Protein AF-A0A957UAM9-F1 (afdb_monomer_lite)

Radius of gyration: 22.28 Å; chains: 1; bounding box: 65×46×59 Å

Secondary structure (DSSP, 8-state):
----------S------------PPPPHHHHHHHHHHHHHHHHHHH--TTTS---HHHHHHHHHHHHHHHHHHHHHT--HHHHHHHHHHHHHHHHHHHHHH-PPBTTB--------

Sequence (116 aa):
ARQESLAAGNPHGAVAGGCLLMTAKATLVEALDAILEERLYQNGKYGSPDERCLSIGDYLVILRGELEEAEQAFRKGVGPGECLFEVLQVGAVAAACLQQHGVVQRYVREVRHGCD

Structure (mmCIF, N/CA/C/O backbone):
data_AF-A0A957UAM9-F1
#
_entry.id   AF-A0A957UAM9-F1
#
loop_
_atom_site.group_PDB
_atom_site.id
_atom_site.type_symbol
_atom_site.label_atom_id
_atom_site.label_alt_id
_atom_site.label_comp_id
_atom_site.label_asym_id
_atom_site.label_entity_id
_atom_site.label_seq_id
_atom_site.pdbx_PDB_in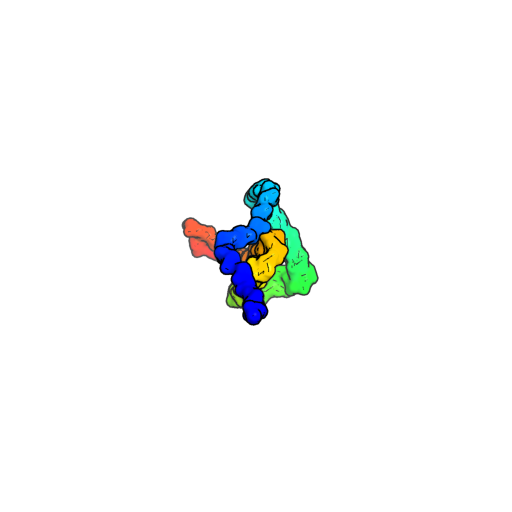s_code
_atom_site.Cartn_x
_atom_site.Cartn_y
_atom_site.Cartn_z
_atom_site.occupancy
_atom_site.B_iso_or_equiv
_atom_site.auth_seq_id
_atom_site.auth_comp_id
_atom_site.auth_asym_id
_atom_site.auth_atom_id
_atom_site.pdbx_PDB_model_num
ATOM 1 N N . ALA A 1 1 ? -49.260 -30.721 39.402 1.00 39.53 1 ALA A N 1
ATOM 2 C CA . ALA A 1 1 ? -48.169 -30.780 38.405 1.00 39.53 1 ALA A CA 1
ATOM 3 C C . ALA A 1 1 ? -47.802 -29.330 38.079 1.00 39.53 1 ALA A C 1
ATOM 5 O O . ALA A 1 1 ? -48.719 -28.594 37.755 1.00 39.53 1 ALA A O 1
ATOM 6 N N . ARG A 1 2 ? -46.630 -28.782 38.463 1.00 31.02 2 ARG A N 1
ATOM 7 C CA . ARG A 1 2 ? -45.296 -28.913 37.806 1.00 31.02 2 ARG A CA 1
ATOM 8 C C . ARG A 1 2 ? -45.415 -28.787 36.276 1.00 31.02 2 ARG A C 1
ATOM 10 O O . ARG A 1 2 ? -46.216 -29.523 35.722 1.00 31.02 2 ARG A O 1
ATOM 17 N N . GLN A 1 3 ? -44.674 -27.966 35.535 1.00 35.53 3 GLN A N 1
ATOM 18 C CA . GLN A 1 3 ? -43.519 -27.093 35.786 1.00 35.53 3 GLN A CA 1
ATOM 19 C C . GLN A 1 3 ? -43.365 -26.157 34.559 1.00 35.53 3 GLN A C 1
ATOM 21 O O . GLN A 1 3 ? -43.732 -26.557 33.462 1.00 35.53 3 GLN A O 1
ATOM 26 N N . GLU A 1 4 ? -42.861 -24.940 34.797 1.00 39.22 4 GLU A N 1
ATOM 27 C CA . GLU A 1 4 ? -41.852 -24.159 34.040 1.00 39.22 4 GLU A CA 1
ATOM 28 C C . GLU A 1 4 ? -41.774 -24.266 32.495 1.00 39.22 4 GLU A C 1
ATOM 30 O O . GLU A 1 4 ? -41.565 -25.343 31.951 1.00 39.22 4 GLU A O 1
ATOM 35 N N . SER A 1 5 ? -41.709 -23.125 31.783 1.00 39.97 5 SER A N 1
ATOM 36 C CA . SER A 1 5 ? -40.414 -22.521 31.388 1.00 39.97 5 SER A CA 1
ATOM 37 C C . SER A 1 5 ? -40.462 -21.590 30.150 1.00 39.97 5 SER A C 1
ATOM 39 O O . SER A 1 5 ? -41.095 -21.893 29.146 1.00 39.97 5 SER A O 1
ATOM 41 N N . LEU A 1 6 ? -39.653 -20.524 30.250 1.00 42.16 6 LEU A N 1
ATOM 42 C CA . LEU A 1 6 ? -38.900 -19.787 29.216 1.00 42.16 6 LEU A CA 1
ATOM 43 C C . LEU A 1 6 ? -39.555 -18.691 28.355 1.00 42.16 6 LEU A C 1
ATOM 45 O O . LEU A 1 6 ? -40.200 -18.902 27.333 1.00 42.16 6 LEU A O 1
ATOM 49 N N . ALA A 1 7 ? -39.182 -17.474 28.753 1.00 41.03 7 ALA A N 1
ATOM 50 C CA . ALA A 1 7 ? -38.973 -16.298 27.929 1.00 41.03 7 ALA A CA 1
ATOM 51 C C . ALA A 1 7 ? -38.004 -16.525 26.749 1.00 41.03 7 ALA A C 1
ATOM 53 O O . ALA A 1 7 ? -36.988 -17.194 26.906 1.00 41.03 7 ALA A O 1
ATOM 54 N N . ALA A 1 8 ? -38.283 -15.859 25.625 1.00 42.00 8 ALA A N 1
ATOM 55 C CA . ALA A 1 8 ? -37.333 -15.193 24.719 1.00 42.00 8 ALA A CA 1
ATOM 56 C C . ALA A 1 8 ? -38.195 -14.510 23.635 1.00 42.00 8 ALA A C 1
ATOM 58 O O . ALA A 1 8 ? -38.961 -15.165 22.944 1.00 42.00 8 ALA A O 1
ATOM 59 N N . GLY A 1 9 ? -38.261 -13.186 23.527 1.00 35.56 9 GLY A N 1
ATOM 60 C CA . GLY A 1 9 ? -37.102 -12.327 23.330 1.00 35.56 9 GLY A CA 1
ATOM 61 C C . GLY A 1 9 ? -36.908 -12.156 21.825 1.00 35.56 9 GLY A C 1
ATOM 62 O O . GLY A 1 9 ? -36.237 -12.956 21.189 1.00 35.56 9 GLY A O 1
ATOM 63 N N . ASN A 1 10 ? -37.557 -11.138 21.262 1.00 43.97 10 ASN A N 1
ATOM 64 C CA . ASN A 1 10 ? -37.353 -10.644 19.902 1.00 43.97 10 ASN A CA 1
ATOM 65 C C . ASN A 1 10 ? -35.837 -10.472 19.621 1.00 43.97 10 ASN A C 1
ATOM 67 O O . ASN A 1 10 ? -35.219 -9.662 20.314 1.00 43.97 10 ASN A O 1
ATOM 71 N N . PRO A 1 11 ? -35.204 -11.187 18.666 1.00 43.62 11 PRO A N 1
ATOM 72 C CA . PRO A 1 11 ? -33.748 -11.158 18.520 1.00 43.62 11 PRO A CA 1
ATOM 73 C C . PRO A 1 11 ? -33.231 -10.065 17.572 1.00 43.62 11 PRO A C 1
ATOM 75 O O . PRO A 1 11 ? -32.085 -10.124 17.140 1.00 43.62 11 PRO A O 1
ATOM 78 N N . HIS A 1 12 ? -34.018 -9.029 17.281 1.00 38.69 12 HIS A N 1
ATOM 79 C CA . HIS A 1 12 ? -33.485 -7.815 16.648 1.00 38.69 12 HIS A CA 1
ATOM 80 C C . HIS A 1 12 ? -33.488 -6.621 17.606 1.00 38.69 12 HIS A C 1
ATOM 82 O O 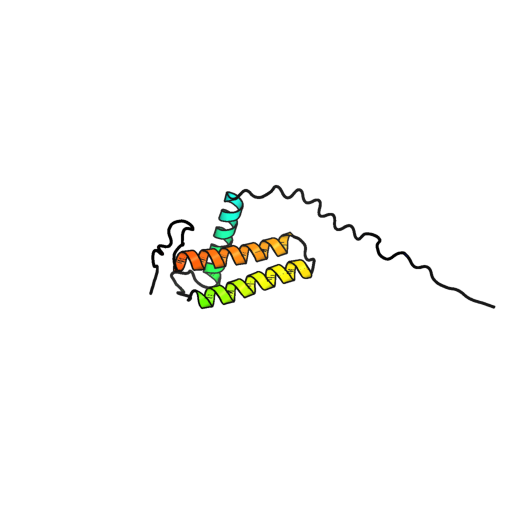. HIS A 1 12 ? -33.778 -5.486 17.237 1.00 38.69 12 HIS A O 1
ATOM 88 N N . GLY A 1 13 ? -33.126 -6.903 18.861 1.00 31.75 13 GLY A N 1
ATOM 89 C CA . GLY A 1 13 ? -32.605 -5.926 19.805 1.00 31.75 13 GLY A CA 1
ATOM 90 C C . GLY A 1 13 ? -31.110 -5.705 19.569 1.00 31.75 13 GLY A C 1
ATOM 91 O O . GLY A 1 13 ? -30.309 -6.622 19.707 1.00 31.75 13 GLY A O 1
ATOM 92 N N . ALA A 1 14 ? -30.786 -4.475 19.1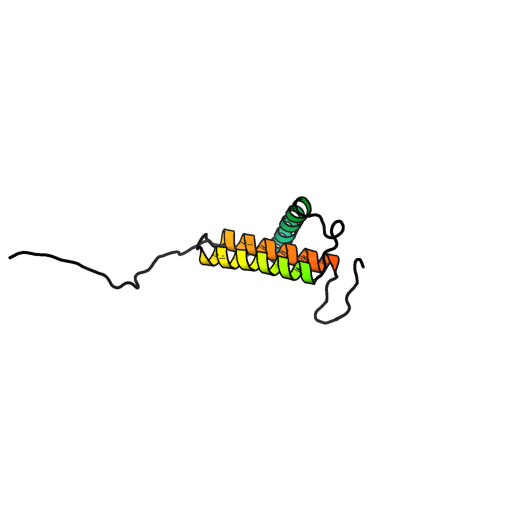84 1.00 46.62 14 ALA A N 1
ATOM 93 C CA . ALA A 1 14 ? -29.502 -3.788 19.259 1.00 46.62 14 ALA A CA 1
ATOM 94 C C . ALA A 1 14 ? -28.341 -4.505 19.983 1.00 46.62 14 ALA A C 1
ATOM 96 O O . ALA A 1 14 ? -28.377 -4.701 21.196 1.00 46.62 14 ALA A O 1
ATOM 97 N N . VAL A 1 15 ? -27.222 -4.676 19.275 1.00 43.22 15 VAL A N 1
ATOM 98 C CA . VAL A 1 15 ? -25.913 -4.385 19.872 1.00 43.22 15 VAL A CA 1
ATOM 99 C C . VAL A 1 15 ? -25.457 -3.030 19.365 1.00 43.22 15 VAL A C 1
ATOM 101 O O . VAL A 1 15 ? -25.034 -2.850 18.225 1.00 43.22 15 VAL A O 1
ATOM 104 N N . ALA A 1 16 ? -25.609 -2.059 20.257 1.00 46.84 16 ALA A N 1
ATOM 105 C CA . ALA A 1 16 ? -24.905 -0.802 20.221 1.00 46.84 16 ALA A CA 1
ATOM 106 C C . ALA A 1 16 ? -23.397 -1.079 20.142 1.00 46.84 16 ALA A C 1
ATOM 108 O O . ALA A 1 16 ? -22.750 -1.388 21.134 1.00 46.84 16 ALA A O 1
ATOM 109 N N . GLY A 1 17 ? -22.852 -0.950 18.941 1.00 37.38 17 GLY A N 1
ATOM 110 C CA . GLY A 1 17 ? -21.449 -0.645 18.702 1.00 37.38 17 GLY A CA 1
ATOM 111 C C . GLY A 1 17 ? -21.364 0.731 18.066 1.00 37.38 17 GLY A C 1
ATOM 112 O O . GLY A 1 17 ? -20.753 0.889 17.016 1.00 37.38 17 GLY A O 1
ATOM 113 N N . GLY A 1 18 ? -22.068 1.710 18.645 1.00 41.44 18 GLY A N 1
ATOM 114 C CA . GLY A 1 18 ? -21.899 3.113 18.303 1.00 41.44 18 GLY A CA 1
ATOM 115 C C . GLY A 1 18 ? -20.465 3.504 18.619 1.00 41.44 18 GLY A C 1
ATOM 116 O O . GLY A 1 18 ? -20.172 3.979 19.711 1.00 41.44 18 GLY A O 1
ATOM 117 N N . CYS A 1 19 ? -19.565 3.280 17.667 1.00 42.69 19 CYS A N 1
ATOM 118 C CA . CYS A 1 19 ? -18.261 3.899 17.662 1.00 42.69 19 CYS A CA 1
ATOM 119 C C . CYS A 1 19 ? -18.492 5.367 17.307 1.00 42.69 19 CYS A C 1
ATOM 121 O O . CYS A 1 19 ? -18.313 5.803 16.174 1.00 42.69 19 CYS A O 1
ATOM 123 N N . LEU A 1 20 ? -18.946 6.130 18.301 1.00 42.09 20 LEU A N 1
ATOM 124 C CA . LEU A 1 20 ? -18.889 7.583 18.320 1.00 42.09 20 LEU A CA 1
ATOM 125 C C . LEU A 1 20 ? -17.419 8.008 18.498 1.00 42.09 20 LEU A C 1
ATOM 127 O O . LEU A 1 20 ? -17.088 8.810 19.364 1.00 42.09 20 LEU A O 1
ATOM 131 N N . LEU A 1 21 ? -16.502 7.452 17.702 1.00 49.84 21 LEU A N 1
ATOM 132 C CA . LEU A 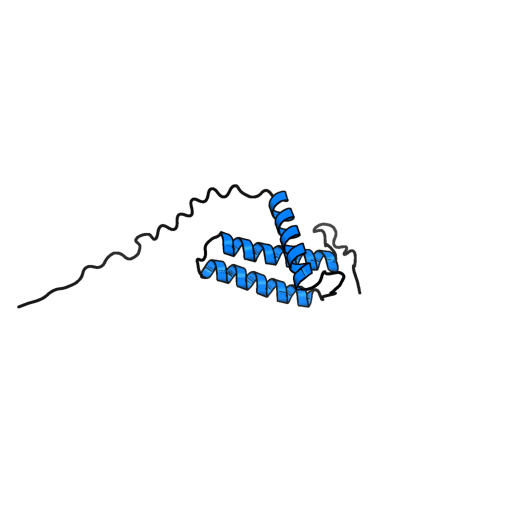1 21 ? -15.253 8.145 17.468 1.00 49.84 21 LEU A CA 1
ATOM 133 C C . LEU A 1 21 ? -15.627 9.273 16.521 1.00 49.84 21 LEU A C 1
ATOM 135 O O . LEU A 1 21 ? -15.915 9.060 15.343 1.00 49.84 21 LEU A O 1
ATOM 139 N N . MET A 1 22 ? -15.640 10.479 17.077 1.00 45.88 22 MET A N 1
ATOM 140 C CA . MET A 1 22 ? -15.274 11.696 16.368 1.00 45.88 22 MET A CA 1
ATOM 141 C C . MET A 1 22 ? -13.924 11.441 15.674 1.00 45.88 22 MET A C 1
ATOM 143 O O . MET A 1 22 ? -12.882 11.886 16.139 1.00 45.88 22 MET A O 1
ATOM 147 N N . THR A 1 23 ? -13.909 10.650 14.602 1.00 57.47 23 THR A N 1
ATOM 148 C CA . THR A 1 23 ? -12.763 10.560 13.714 1.00 57.47 23 THR A CA 1
ATOM 149 C C . THR A 1 23 ? -12.810 11.865 12.954 1.00 57.47 23 THR A C 1
ATOM 151 O O . THR A 1 23 ? -13.585 12.043 12.013 1.00 57.47 23 THR A O 1
ATOM 154 N N . ALA A 1 24 ? -12.047 12.847 13.436 1.00 65.62 24 ALA A N 1
ATOM 155 C CA . ALA A 1 24 ? -11.650 13.936 12.570 1.00 65.62 24 ALA A CA 1
ATOM 156 C C . ALA A 1 24 ? -11.139 13.266 11.293 1.00 65.62 24 ALA A C 1
ATOM 158 O O . ALA A 1 24 ? -10.250 12.414 11.35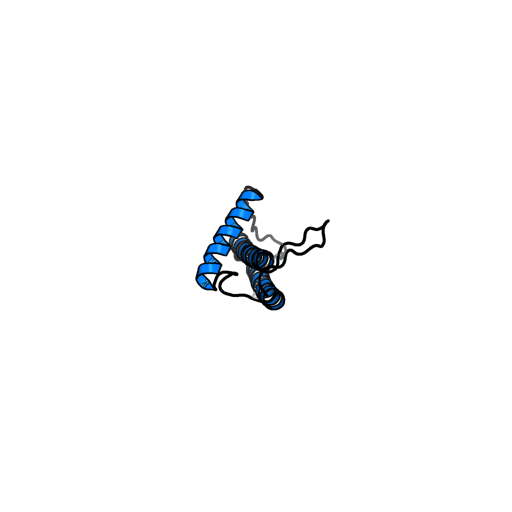0 1.00 65.62 24 ALA A O 1
ATOM 159 N N . LYS A 1 25 ? -11.808 13.532 10.167 1.00 82.44 25 LYS A N 1
ATOM 160 C CA . LYS A 1 25 ? -11.362 12.995 8.887 1.00 82.44 25 LYS A CA 1
ATOM 161 C C . LYS A 1 25 ? -9.916 13.429 8.718 1.00 82.44 25 LYS A C 1
ATOM 163 O O . LYS A 1 25 ? -9.655 14.630 8.765 1.00 82.44 25 LYS A O 1
ATOM 168 N N . ALA A 1 26 ? -9.026 12.466 8.511 1.00 88.94 26 ALA A N 1
ATOM 169 C CA . ALA A 1 26 ? -7.684 12.784 8.076 1.00 88.94 26 ALA A CA 1
ATOM 170 C C . ALA A 1 26 ? -7.781 13.576 6.768 1.00 88.94 26 ALA A C 1
ATOM 172 O O . ALA A 1 26 ? -8.596 13.283 5.880 1.00 88.94 26 ALA A O 1
ATOM 173 N N . THR A 1 27 ? -6.967 14.609 6.666 1.00 95.94 27 THR A N 1
ATOM 174 C CA . THR A 1 27 ? -6.686 15.271 5.405 1.00 95.94 27 THR A CA 1
ATOM 175 C C . THR A 1 27 ? -5.967 14.300 4.471 1.00 95.94 27 THR A C 1
ATOM 177 O O . THR A 1 27 ? -5.382 13.301 4.890 1.00 95.94 27 THR A O 1
ATOM 180 N N . LEU A 1 28 ? -5.982 14.604 3.173 1.00 95.31 28 LEU A N 1
ATOM 181 C CA . LEU A 1 28 ? -5.210 13.823 2.208 1.00 95.31 28 LEU A CA 1
ATOM 182 C C . LEU A 1 28 ? -3.708 13.844 2.536 1.00 95.31 28 LEU A C 1
ATOM 184 O O . LEU A 1 28 ? -3.038 12.843 2.328 1.00 95.31 28 LEU A O 1
ATOM 188 N N . VAL A 1 29 ? -3.196 14.965 3.053 1.00 97.31 29 VAL A N 1
ATOM 189 C CA . VAL A 1 29 ? -1.780 15.103 3.423 1.00 97.31 29 VAL A CA 1
ATOM 190 C C . VAL A 1 29 ? -1.433 14.150 4.564 1.00 97.31 29 VAL A C 1
ATOM 192 O O . VAL A 1 29 ? -0.523 13.351 4.405 1.00 97.31 29 VAL A O 1
ATOM 195 N N . GLU A 1 30 ? -2.221 14.134 5.642 1.00 96.50 30 GLU A N 1
ATOM 196 C CA . GLU A 1 30 ? -2.007 13.208 6.767 1.00 96.50 30 GLU A CA 1
ATOM 197 C C . GLU A 1 30 ? -2.070 11.737 6.330 1.00 96.50 30 GLU A C 1
ATOM 199 O O . GLU A 1 30 ? -1.286 10.915 6.793 1.00 96.50 30 GLU A O 1
ATOM 204 N N . ALA A 1 31 ? -2.975 11.395 5.406 1.00 96.12 31 ALA A N 1
ATOM 205 C CA . ALA A 1 31 ? -3.051 10.041 4.866 1.00 96.12 31 ALA A CA 1
ATOM 206 C C . ALA A 1 31 ? -1.811 9.669 4.032 1.00 96.12 31 ALA A C 1
ATOM 208 O O . ALA A 1 31 ? -1.335 8.538 4.111 1.00 96.12 31 ALA A O 1
ATOM 209 N N . LEU A 1 32 ? -1.284 10.602 3.233 1.00 97.50 32 LEU A N 1
ATOM 210 C CA . LEU A 1 32 ? -0.071 10.384 2.443 1.00 97.50 32 LEU A CA 1
ATOM 211 C C . LEU A 1 32 ? 1.177 10.278 3.328 1.00 97.50 32 LEU A C 1
ATOM 213 O O . LEU A 1 32 ? 2.012 9.413 3.069 1.00 97.50 32 LEU A O 1
ATOM 217 N N . ASP A 1 33 ? 1.279 11.100 4.373 1.00 98.00 33 ASP A N 1
ATOM 218 C CA . ASP A 1 33 ? 2.373 11.038 5.347 1.00 98.00 33 ASP A CA 1
ATOM 219 C C . ASP A 1 33 ? 2.373 9.687 6.077 1.00 98.00 33 ASP A C 1
ATOM 221 O O . ASP A 1 33 ? 3.404 9.021 6.139 1.00 98.00 33 ASP A O 1
ATOM 225 N N . ALA A 1 34 ? 1.204 9.210 6.518 1.00 97.75 34 ALA A N 1
ATOM 226 C CA . ALA A 1 34 ? 1.080 7.888 7.128 1.00 97.75 34 ALA A CA 1
ATOM 227 C C . ALA A 1 34 ? 1.497 6.757 6.166 1.00 97.75 34 ALA A C 1
ATOM 229 O O . ALA A 1 34 ? 2.174 5.813 6.574 1.00 97.75 34 ALA A O 1
ATOM 230 N N . ILE A 1 35 ? 1.118 6.836 4.880 1.00 98.06 35 ILE A N 1
ATOM 231 C CA . ILE A 1 35 ? 1.530 5.847 3.864 1.00 98.06 35 ILE A CA 1
ATOM 232 C C . ILE A 1 35 ? 3.052 5.855 3.699 1.00 98.06 35 ILE A C 1
ATOM 234 O O . ILE A 1 35 ? 3.662 4.796 3.538 1.00 98.06 35 ILE A O 1
ATOM 238 N N . LEU A 1 36 ? 3.674 7.036 3.730 1.00 97.25 36 LEU A N 1
ATOM 239 C CA . LEU A 1 36 ? 5.122 7.169 3.631 1.00 97.25 36 LEU A CA 1
ATOM 240 C C . LEU A 1 36 ? 5.826 6.555 4.848 1.00 97.25 36 LEU A C 1
ATOM 242 O O . LEU A 1 36 ? 6.802 5.827 4.671 1.00 97.25 36 LEU A O 1
ATOM 246 N N . GLU A 1 37 ? 5.331 6.801 6.060 1.00 98.12 37 GLU A N 1
ATOM 247 C CA . GLU A 1 37 ? 5.869 6.201 7.287 1.00 98.12 37 GLU A CA 1
ATOM 248 C C . GLU A 1 37 ? 5.781 4.669 7.261 1.00 98.12 37 GLU A C 1
ATOM 250 O O . GLU A 1 37 ? 6.788 3.988 7.478 1.00 98.12 37 GLU A O 1
ATOM 255 N N . GLU A 1 38 ? 4.617 4.118 6.904 1.00 98.38 38 GLU A N 1
ATOM 256 C CA . GLU A 1 38 ? 4.433 2.670 6.757 1.00 98.38 38 GLU A CA 1
ATOM 257 C C . GLU A 1 38 ? 5.349 2.097 5.665 1.00 98.38 38 GLU A C 1
ATOM 259 O O . GLU A 1 38 ? 5.976 1.051 5.840 1.00 98.38 38 GLU A O 1
ATOM 264 N N . ARG A 1 39 ? 5.535 2.817 4.552 1.00 96.12 39 ARG A N 1
ATOM 265 C CA . ARG A 1 39 ? 6.477 2.408 3.503 1.00 96.12 39 ARG A CA 1
ATOM 266 C C . ARG A 1 39 ? 7.912 2.339 4.020 1.00 96.12 39 ARG A C 1
ATOM 268 O O . ARG A 1 39 ? 8.622 1.389 3.690 1.00 96.12 39 ARG A O 1
ATOM 275 N N . LEU A 1 40 ? 8.354 3.318 4.810 1.00 96.56 40 LEU A N 1
ATOM 276 C CA . LEU A 1 40 ? 9.691 3.312 5.408 1.00 96.56 40 LEU A CA 1
ATOM 277 C C . LEU A 1 40 ? 9.870 2.126 6.364 1.00 96.56 40 LEU A C 1
ATOM 279 O O . LEU A 1 40 ? 10.915 1.473 6.332 1.00 96.56 40 LEU A O 1
ATOM 283 N N . TYR A 1 41 ? 8.842 1.802 7.152 1.00 97.69 41 TYR A N 1
ATOM 284 C CA . TYR A 1 41 ? 8.837 0.611 7.999 1.00 97.69 41 TYR A CA 1
ATOM 285 C C . TYR A 1 41 ? 8.973 -0.681 7.170 1.00 97.69 41 TYR A C 1
ATOM 287 O O . TYR A 1 41 ? 9.865 -1.498 7.423 1.00 97.69 41 TYR A O 1
ATOM 295 N N . GLN A 1 42 ? 8.159 -0.841 6.122 1.00 96.31 42 GLN A N 1
ATOM 296 C CA . GLN A 1 42 ? 8.203 -2.013 5.241 1.00 96.31 42 GLN A CA 1
ATOM 297 C C . GLN A 1 42 ? 9.523 -2.142 4.475 1.00 96.31 42 GLN A C 1
ATOM 299 O O . GLN A 1 42 ? 10.014 -3.260 4.308 1.00 96.31 42 GLN A O 1
ATOM 304 N N . ASN A 1 43 ? 10.130 -1.029 4.051 1.00 94.81 43 ASN A N 1
ATOM 305 C CA . ASN A 1 43 ? 11.460 -1.028 3.435 1.00 94.81 43 ASN A CA 1
ATOM 306 C C . ASN A 1 43 ? 12.501 -1.645 4.376 1.00 94.81 43 ASN A C 1
ATOM 308 O O . ASN A 1 43 ? 13.287 -2.487 3.950 1.00 94.81 43 ASN A O 1
ATOM 312 N N . GLY A 1 44 ? 12.473 -1.284 5.663 1.00 95.31 44 GLY A N 1
ATOM 313 C CA . GLY A 1 44 ? 13.374 -1.865 6.660 1.00 95.31 44 GLY A CA 1
ATOM 314 C C . GLY A 1 44 ? 13.158 -3.367 6.878 1.00 95.31 44 GLY A C 1
ATOM 315 O O . GLY A 1 44 ? 14.108 -4.089 7.171 1.00 95.31 44 GLY A O 1
ATOM 316 N N . LYS A 1 45 ? 11.921 -3.855 6.715 1.00 94.38 45 LYS A N 1
ATOM 317 C CA . LYS A 1 45 ? 11.562 -5.266 6.931 1.00 94.38 45 LYS A CA 1
ATOM 318 C C . LYS A 1 45 ? 11.816 -6.157 5.712 1.00 94.38 45 LYS A C 1
ATOM 320 O O . LYS A 1 45 ? 12.221 -7.307 5.873 1.00 94.38 45 LYS A O 1
ATOM 325 N N . TYR A 1 46 ? 11.546 -5.657 4.508 1.00 92.94 46 TYR A N 1
ATOM 326 C CA . TYR A 1 46 ? 11.479 -6.466 3.285 1.00 92.94 46 TYR A CA 1
ATOM 327 C C . TYR A 1 46 ? 12.439 -6.027 2.170 1.00 92.94 46 TYR A C 1
ATOM 329 O O . TYR A 1 46 ? 12.505 -6.711 1.141 1.00 92.94 46 TYR A O 1
ATOM 337 N N . GLY A 1 47 ? 13.171 -4.930 2.379 1.00 92.19 47 GLY A N 1
ATOM 338 C CA . GLY A 1 47 ? 13.978 -4.245 1.372 1.00 92.19 47 GLY A CA 1
ATOM 339 C C . GLY A 1 47 ? 13.206 -3.123 0.674 1.00 92.19 47 GLY A C 1
ATOM 340 O O . GLY A 1 47 ? 11.987 -3.196 0.478 1.00 92.19 47 GLY A O 1
ATOM 341 N N . SER A 1 48 ? 13.923 -2.068 0.299 1.00 91.00 48 SER A N 1
ATOM 342 C CA . SER A 1 48 ? 13.393 -0.979 -0.525 1.00 91.00 48 SER A CA 1
ATOM 343 C C . SER A 1 48 ? 13.171 -1.418 -1.984 1.00 91.00 48 SER A C 1
ATOM 345 O O . SER A 1 48 ? 13.737 -2.427 -2.411 1.00 91.00 48 SER A O 1
ATOM 347 N N . PRO A 1 49 ? 12.365 -0.683 -2.782 1.00 87.56 49 PRO A N 1
ATOM 348 C CA . PRO A 1 49 ? 12.150 -1.015 -4.197 1.00 87.56 49 PRO A CA 1
ATOM 349 C C . PRO A 1 49 ? 13.444 -1.024 -5.022 1.00 87.56 49 PRO A C 1
ATOM 351 O O . PRO A 1 49 ? 13.563 -1.786 -5.976 1.00 87.56 49 PRO A O 1
ATOM 354 N N . ASP A 1 50 ? 14.421 -0.204 -4.630 1.00 85.81 50 ASP A N 1
ATOM 355 C CA . ASP A 1 50 ? 15.717 -0.115 -5.306 1.00 85.81 50 ASP A CA 1
ATOM 356 C C . ASP A 1 50 ? 16.630 -1.305 -4.956 1.00 85.81 50 ASP A C 1
ATOM 358 O O . ASP A 1 50 ? 17.449 -1.731 -5.767 1.00 85.81 50 ASP A O 1
ATOM 362 N N . GLU A 1 51 ? 16.482 -1.875 -3.755 1.00 88.50 51 GLU A N 1
ATOM 363 C CA . GLU A 1 51 ? 17.230 -3.059 -3.307 1.00 88.50 51 GLU A CA 1
ATOM 364 C C . GLU A 1 51 ? 16.587 -4.367 -3.779 1.00 88.50 51 GLU A C 1
ATOM 366 O O . GLU A 1 51 ? 17.273 -5.376 -3.964 1.00 88.50 51 GLU A O 1
ATOM 371 N N . ARG A 1 52 ? 15.261 -4.369 -3.953 1.00 86.88 52 ARG A N 1
ATOM 372 C CA . ARG A 1 52 ? 14.480 -5.546 -4.320 1.00 86.88 52 ARG A CA 1
ATOM 373 C C . ARG A 1 52 ? 13.522 -5.220 -5.459 1.00 86.88 52 ARG A C 1
ATOM 375 O O . ARG A 1 52 ? 12.369 -4.867 -5.231 1.00 86.88 52 ARG A O 1
ATOM 382 N N . CYS A 1 53 ? 13.998 -5.442 -6.680 1.00 88.88 53 CYS A N 1
ATOM 383 C CA . CYS A 1 53 ? 13.204 -5.280 -7.891 1.00 88.88 53 CYS A CA 1
ATOM 384 C C . CYS A 1 53 ? 12.154 -6.403 -8.001 1.00 88.88 53 CYS A C 1
ATOM 386 O O . CYS A 1 53 ? 12.458 -7.521 -8.418 1.00 88.88 53 CYS A O 1
ATOM 388 N N . LEU A 1 54 ? 10.918 -6.126 -7.575 1.00 94.75 54 LEU A N 1
ATOM 389 C CA . LEU A 1 54 ? 9.776 -7.038 -7.725 1.00 94.75 54 LEU A CA 1
ATOM 390 C C . LEU A 1 54 ? 9.037 -6.767 -9.035 1.00 94.75 54 LEU A C 1
ATOM 392 O O . LEU A 1 54 ? 8.900 -5.614 -9.439 1.00 94.75 54 LEU A O 1
ATOM 396 N N . SER A 1 55 ? 8.495 -7.795 -9.689 1.00 96.31 55 SER A N 1
ATOM 397 C CA . SER A 1 55 ? 7.633 -7.565 -10.853 1.00 96.31 55 SER A CA 1
ATOM 398 C C . SER A 1 55 ? 6.289 -6.952 -10.431 1.00 96.31 55 SER A C 1
ATOM 400 O O . SER A 1 55 ? 5.852 -7.097 -9.287 1.00 96.31 55 SER A O 1
ATOM 402 N N . ILE A 1 56 ? 5.570 -6.319 -11.368 1.00 96.75 56 ILE A N 1
ATOM 403 C CA . ILE A 1 56 ? 4.183 -5.871 -11.125 1.00 96.75 56 ILE A CA 1
ATOM 404 C C . ILE A 1 56 ? 3.309 -7.047 -10.649 1.00 96.75 56 ILE A C 1
ATOM 406 O O . ILE A 1 56 ? 2.467 -6.877 -9.772 1.00 96.75 56 ILE A O 1
ATOM 410 N N . GLY A 1 57 ? 3.523 -8.252 -11.193 1.00 97.81 57 GLY A N 1
ATOM 411 C CA . GLY A 1 57 ? 2.798 -9.457 -10.784 1.00 97.81 57 GLY A CA 1
ATOM 412 C C . GLY A 1 57 ? 3.023 -9.822 -9.315 1.00 97.81 57 GLY A C 1
ATOM 413 O O . GLY A 1 57 ? 2.059 -10.127 -8.615 1.00 97.81 57 GLY A O 1
ATOM 414 N N . ASP A 1 58 ? 4.262 -9.723 -8.831 1.00 97.50 58 ASP A N 1
ATOM 415 C CA . ASP A 1 58 ? 4.594 -9.975 -7.423 1.00 97.50 58 ASP A CA 1
ATOM 416 C C . ASP A 1 58 ? 3.909 -8.957 -6.504 1.00 97.50 58 ASP A C 1
ATOM 418 O O . ASP A 1 58 ? 3.292 -9.333 -5.506 1.00 97.50 58 ASP A O 1
ATOM 422 N N . TYR A 1 59 ? 3.931 -7.673 -6.879 1.00 97.75 59 TYR A N 1
ATOM 423 C CA . TYR A 1 59 ? 3.219 -6.625 -6.147 1.00 97.75 59 TYR A CA 1
ATOM 424 C C . TYR A 1 59 ? 1.711 -6.871 -6.082 1.00 97.75 59 TYR A C 1
ATOM 426 O O . TYR A 1 59 ? 1.115 -6.684 -5.025 1.00 97.75 59 TYR A O 1
ATOM 434 N N . LEU A 1 60 ? 1.083 -7.322 -7.173 1.00 98.44 60 LEU A N 1
ATOM 435 C CA . LEU A 1 60 ? -0.348 -7.649 -7.183 1.00 98.44 60 LEU A CA 1
ATOM 436 C C . LEU A 1 60 ? -0.690 -8.800 -6.228 1.00 98.44 60 LEU A C 1
ATOM 438 O O . LEU A 1 60 ? -1.753 -8.785 -5.609 1.00 98.44 60 LEU A O 1
ATOM 442 N N . VAL A 1 61 ? 0.198 -9.788 -6.092 1.00 98.38 61 VAL A N 1
ATOM 443 C CA . VAL A 1 61 ? 0.019 -10.885 -5.132 1.00 98.38 61 VAL A CA 1
ATOM 444 C C . VAL A 1 61 ? 0.111 -10.373 -3.695 1.00 98.38 61 VAL A C 1
ATOM 446 O O . VAL A 1 61 ? -0.738 -10.739 -2.885 1.00 98.38 61 VAL A O 1
ATOM 449 N N . ILE A 1 62 ? 1.085 -9.509 -3.392 1.00 97.69 62 ILE A N 1
ATOM 450 C CA . ILE A 1 62 ? 1.243 -8.908 -2.057 1.00 97.69 62 ILE A CA 1
ATOM 451 C C . ILE A 1 62 ? 0.035 -8.024 -1.730 1.00 97.69 62 ILE A C 1
ATOM 453 O O . ILE A 1 62 ? -0.599 -8.224 -0.702 1.00 97.69 62 ILE A O 1
ATOM 457 N N . LEU A 1 63 ? -0.356 -7.127 -2.642 1.00 98.25 63 LEU A N 1
ATOM 458 C CA . LEU A 1 63 ? -1.528 -6.256 -2.488 1.00 98.25 63 LEU A CA 1
ATOM 459 C C . LEU A 1 63 ? -2.806 -7.032 -2.182 1.00 98.25 63 LEU A C 1
ATOM 461 O O . LEU A 1 63 ? -3.613 -6.591 -1.369 1.00 98.25 63 LEU A O 1
ATOM 465 N N . ARG A 1 64 ? -3.001 -8.182 -2.837 1.00 98.56 64 ARG A N 1
ATOM 466 C CA . ARG A 1 64 ? -4.140 -9.052 -2.543 1.00 98.56 64 ARG A CA 1
ATOM 467 C C . ARG A 1 64 ? -4.080 -9.580 -1.108 1.00 98.56 64 ARG A C 1
ATOM 469 O O . ARG A 1 64 ? -5.113 -9.576 -0.453 1.00 98.56 64 ARG A O 1
ATOM 476 N N . GLY A 1 65 ? -2.908 -10.002 -0.635 1.00 98.19 65 GLY A N 1
ATOM 477 C CA . GLY A 1 65 ? -2.715 -10.451 0.746 1.00 98.19 65 GLY A CA 1
ATOM 478 C C . GLY A 1 65 ? -3.063 -9.363 1.763 1.00 98.19 65 GLY A C 1
ATOM 479 O O . GLY A 1 65 ? -3.924 -9.582 2.607 1.00 98.19 65 GLY A O 1
ATOM 480 N N . GLU A 1 66 ? -2.490 -8.167 1.609 1.00 97.75 66 GLU A N 1
ATOM 481 C CA . GLU A 1 66 ? -2.760 -7.028 2.504 1.00 97.75 66 GLU A CA 1
ATOM 482 C C . GLU A 1 66 ? -4.254 -6.649 2.520 1.00 97.75 66 GLU A C 1
ATOM 484 O O . GLU A 1 66 ? -4.851 -6.373 3.562 1.00 97.75 66 GLU A O 1
ATOM 489 N N . LEU A 1 67 ? -4.910 -6.683 1.353 1.00 98.00 67 LEU A N 1
ATOM 490 C CA . LEU A 1 67 ? -6.340 -6.398 1.260 1.00 98.00 67 LEU A CA 1
ATOM 491 C C . LEU A 1 67 ? -7.191 -7.483 1.939 1.00 98.00 67 LEU A C 1
ATOM 493 O O . LEU A 1 67 ? -8.181 -7.166 2.601 1.00 98.00 67 LEU A O 1
ATOM 497 N N . GLU A 1 68 ? -6.818 -8.756 1.796 1.00 98.00 68 GLU A N 1
ATOM 498 C CA . GLU A 1 68 ? -7.477 -9.865 2.489 1.00 98.00 68 GLU A CA 1
ATOM 499 C C . GLU A 1 68 ? -7.343 -9.734 4.016 1.00 98.00 68 GLU A C 1
ATOM 501 O O . GLU A 1 68 ? -8.305 -10.026 4.733 1.00 98.00 68 GLU A O 1
ATOM 506 N N . GLU A 1 69 ? -6.204 -9.260 4.529 1.00 96.00 69 GLU A N 1
ATOM 507 C CA . GLU A 1 69 ? -6.012 -8.979 5.959 1.00 96.00 69 GLU A CA 1
ATOM 508 C C . GLU A 1 69 ? -6.916 -7.837 6.440 1.00 96.00 69 GLU A C 1
ATOM 510 O O . GLU A 1 69 ? -7.631 -8.004 7.436 1.00 96.00 69 GLU A O 1
ATOM 515 N N . ALA A 1 70 ? -7.017 -6.745 5.676 1.00 94.94 70 ALA A N 1
ATOM 516 C CA . ALA A 1 70 ? -7.943 -5.649 5.969 1.00 94.94 70 ALA A CA 1
ATOM 517 C C . ALA A 1 70 ? -9.410 -6.112 6.022 1.00 94.94 70 ALA A C 1
ATOM 519 O O . ALA A 1 70 ? -10.152 -5.789 6.958 1.00 94.94 70 ALA A O 1
ATOM 520 N N . GLU A 1 71 ? -9.840 -6.925 5.051 1.00 95.50 71 GLU A N 1
ATOM 521 C CA . GLU A 1 71 ? -11.181 -7.517 5.051 1.00 95.50 71 GLU A CA 1
ATOM 522 C C . GLU A 1 71 ? -11.408 -8.430 6.260 1.00 95.50 71 GLU A C 1
ATOM 524 O O . GLU A 1 71 ? -12.493 -8.439 6.852 1.00 95.50 71 GLU A O 1
ATOM 529 N N . GLN A 1 72 ? -10.402 -9.217 6.641 1.00 95.81 72 GLN A N 1
ATOM 530 C CA . GLN A 1 72 ? -10.483 -10.074 7.815 1.00 95.81 72 GLN A CA 1
ATOM 531 C C . GLN A 1 72 ? -10.569 -9.265 9.108 1.00 95.81 72 GLN A C 1
ATOM 533 O O . GLN A 1 72 ? -11.373 -9.625 9.969 1.00 95.81 72 GLN A O 1
ATOM 538 N N . ALA A 1 73 ? -9.792 -8.191 9.258 1.00 92.00 73 ALA A N 1
ATOM 539 C CA . ALA A 1 73 ? -9.861 -7.298 10.412 1.00 92.00 73 ALA A CA 1
ATOM 540 C C . ALA A 1 73 ? -11.274 -6.712 10.558 1.00 92.00 73 ALA A C 1
ATOM 542 O O . ALA A 1 73 ? -11.880 -6.780 11.633 1.00 92.00 73 ALA A O 1
ATOM 543 N N . PHE A 1 74 ? -11.868 -6.260 9.450 1.00 91.38 74 PHE A N 1
ATOM 544 C CA . PHE A 1 74 ? -13.261 -5.819 9.437 1.00 91.38 74 PHE A CA 1
ATOM 545 C C . PHE A 1 74 ? -14.228 -6.929 9.887 1.00 91.38 74 PHE A C 1
ATOM 547 O O . PHE A 1 74 ? -15.044 -6.720 10.787 1.00 91.38 74 PHE A O 1
ATOM 554 N N . ARG A 1 75 ? -14.114 -8.136 9.315 1.00 93.31 75 ARG A N 1
ATOM 555 C CA . ARG A 1 75 ? -14.994 -9.280 9.634 1.00 93.31 75 ARG A CA 1
ATOM 556 C C . ARG A 1 75 ? -14.859 -9.766 11.077 1.00 93.31 75 ARG A C 1
ATOM 558 O O . ARG A 1 75 ? -15.850 -10.194 11.661 1.00 93.31 75 ARG A O 1
ATOM 565 N N . LYS A 1 76 ? -13.654 -9.712 11.653 1.00 91.94 76 LYS A N 1
ATOM 566 C CA . LYS A 1 76 ? -13.378 -10.113 13.044 1.00 91.94 76 LYS A CA 1
ATOM 567 C C . LYS A 1 76 ? -13.927 -9.111 14.065 1.00 91.94 76 LYS A C 1
ATOM 569 O O . LYS A 1 76 ? -13.967 -9.430 15.248 1.00 91.94 76 LYS A O 1
ATOM 574 N N . GLY A 1 77 ? -14.354 -7.921 13.632 1.00 83.50 77 GLY A N 1
ATOM 575 C CA . GLY A 1 77 ? -14.918 -6.906 14.521 1.00 83.50 77 GLY A CA 1
ATOM 576 C C . GLY A 1 77 ? -13.896 -6.312 15.493 1.00 83.50 77 GLY A C 1
ATOM 577 O O . GLY A 1 77 ? -14.287 -5.806 16.540 1.00 83.50 77 GLY A O 1
ATOM 578 N N . VAL A 1 78 ? -12.600 -6.348 15.154 1.00 79.19 78 VAL A N 1
ATOM 579 C CA . VAL A 1 78 ? -11.503 -5.816 15.994 1.00 79.19 78 VAL A CA 1
ATOM 580 C C . VAL A 1 78 ? -11.486 -4.281 16.086 1.00 79.19 78 VAL A C 1
ATOM 582 O O . VAL A 1 78 ? -10.677 -3.701 16.802 1.00 79.19 78 VAL A O 1
ATOM 585 N N . GLY A 1 79 ? -12.435 -3.616 15.424 1.00 81.88 79 GLY A N 1
ATOM 586 C CA . GLY A 1 79 ? -12.620 -2.169 15.439 1.00 81.88 79 GLY A CA 1
ATOM 587 C C . GLY A 1 79 ? -12.061 -1.483 14.188 1.00 81.88 79 GLY A C 1
ATOM 588 O O . GLY A 1 79 ? -11.315 -2.085 13.416 1.00 81.88 79 GLY A O 1
ATOM 589 N N . PRO A 1 80 ? -12.438 -0.212 13.953 1.00 85.69 80 PRO A N 1
ATOM 590 C CA . PRO A 1 80 ? -12.050 0.513 12.744 1.00 85.69 80 PRO A CA 1
ATOM 591 C C . PRO A 1 80 ? -10.545 0.798 12.668 1.00 85.69 80 PRO A C 1
ATOM 593 O O . PRO A 1 80 ? -10.026 0.903 11.566 1.00 85.69 80 PRO A O 1
ATOM 596 N N . GLY A 1 81 ? -9.846 0.904 13.805 1.00 89.69 81 GLY A N 1
ATOM 597 C CA . GLY A 1 81 ? -8.408 1.199 13.846 1.00 89.69 81 GLY A CA 1
ATOM 598 C C . GLY A 1 81 ? -7.562 0.134 13.150 1.00 89.69 81 GLY A C 1
ATOM 599 O O . GLY A 1 81 ? -6.820 0.465 12.236 1.00 89.69 81 GLY A O 1
ATOM 600 N N . GLU A 1 82 ? -7.749 -1.136 13.513 1.00 90.69 82 GLU A N 1
ATOM 601 C CA . GLU A 1 82 ? -7.040 -2.263 12.889 1.00 90.69 82 GLU A CA 1
ATOM 602 C C . GLU A 1 82 ? -7.352 -2.362 11.393 1.00 90.69 82 GLU A C 1
ATOM 604 O O . GLU A 1 82 ? -6.456 -2.473 10.570 1.00 90.69 82 GLU A O 1
ATOM 609 N N . CYS A 1 83 ? -8.625 -2.220 11.008 1.00 92.25 83 CYS A N 1
ATOM 610 C CA . CYS A 1 83 ? -8.996 -2.227 9.593 1.00 92.25 83 CYS A CA 1
ATOM 611 C C . CYS A 1 83 ? -8.314 -1.093 8.806 1.00 92.25 83 CYS A C 1
ATOM 613 O O . CYS A 1 83 ? -7.892 -1.306 7.672 1.00 92.25 83 CYS A O 1
ATOM 615 N N . LEU A 1 84 ? -8.221 0.111 9.381 1.00 94.31 84 LEU A N 1
ATOM 616 C CA . LEU A 1 84 ? -7.540 1.246 8.755 1.00 94.31 84 LEU A CA 1
ATOM 617 C C . LEU A 1 84 ? -6.021 1.050 8.708 1.00 94.31 84 LEU A C 1
ATOM 619 O O . LEU A 1 84 ? -5.396 1.491 7.747 1.00 94.31 84 LEU A O 1
ATOM 623 N N . PHE A 1 85 ? -5.447 0.381 9.708 1.00 94.88 85 PHE A N 1
ATOM 624 C CA . PHE A 1 85 ? -4.036 0.017 9.727 1.00 94.88 85 PHE A CA 1
ATOM 625 C C . PHE A 1 85 ? -3.695 -0.964 8.598 1.00 94.88 85 PHE A C 1
ATOM 627 O O . PHE A 1 85 ? -2.759 -0.714 7.851 1.00 94.88 85 PHE A O 1
ATOM 634 N N . GLU A 1 86 ? -4.502 -1.999 8.359 1.00 96.56 86 GLU A N 1
ATOM 635 C CA . GLU A 1 86 ? -4.250 -2.895 7.217 1.00 96.56 86 GLU A CA 1
ATOM 636 C C . GLU A 1 86 ? -4.447 -2.183 5.863 1.00 96.56 86 GLU A C 1
ATOM 638 O O . GLU A 1 86 ? -3.682 -2.375 4.919 1.00 96.56 86 GLU A O 1
ATOM 643 N N . VAL A 1 87 ? -5.420 -1.266 5.758 1.00 96.62 87 VAL A N 1
ATOM 644 C CA . VAL A 1 87 ? -5.572 -0.417 4.557 1.00 96.62 87 VAL A CA 1
ATOM 645 C C . VAL A 1 87 ? -4.340 0.470 4.331 1.00 96.62 87 VAL A C 1
ATOM 647 O O . VAL A 1 87 ? -3.972 0.728 3.181 1.00 96.62 87 VAL A O 1
ATOM 650 N N . LEU A 1 88 ? -3.683 0.925 5.401 1.00 97.50 88 LEU A N 1
ATOM 651 C CA . LEU A 1 88 ? -2.436 1.681 5.311 1.00 97.50 88 LEU A CA 1
ATOM 652 C C . LEU A 1 88 ? -1.326 0.847 4.657 1.00 97.50 88 LEU A C 1
ATOM 654 O O . LEU A 1 88 ? -0.647 1.341 3.752 1.00 97.50 88 LEU A O 1
ATOM 658 N N . GLN A 1 89 ? -1.201 -0.425 5.047 1.00 98.06 89 GLN A N 1
ATOM 659 C CA . GLN A 1 89 ? -0.224 -1.354 4.473 1.00 98.06 89 GLN A CA 1
ATOM 660 C C . GLN A 1 89 ? -0.477 -1.592 2.979 1.00 98.06 89 GLN A C 1
ATOM 662 O O . GLN A 1 89 ? 0.460 -1.516 2.180 1.00 98.06 89 GLN A O 1
ATOM 667 N N . VAL A 1 90 ? -1.743 -1.755 2.566 1.00 98.31 90 VAL A N 1
ATOM 668 C CA . VAL A 1 90 ? -2.129 -1.811 1.140 1.00 98.31 90 VAL A CA 1
ATOM 669 C C . VAL A 1 90 ? -1.624 -0.572 0.390 1.00 98.31 90 VAL A C 1
ATOM 671 O O . VAL A 1 90 ? -1.032 -0.684 -0.687 1.00 98.31 90 VAL A O 1
ATOM 674 N N . GLY A 1 91 ? -1.836 0.620 0.959 1.00 98.12 91 GLY A N 1
ATOM 675 C CA . GLY A 1 91 ? -1.377 1.887 0.386 1.00 98.12 91 GLY A CA 1
ATOM 676 C C . GLY A 1 91 ? 0.143 1.948 0.216 1.00 98.12 91 GLY A C 1
ATOM 677 O O . GLY A 1 91 ? 0.626 2.350 -0.846 1.00 98.12 91 GLY A O 1
ATOM 678 N N . ALA A 1 92 ? 0.895 1.494 1.220 1.00 98.12 92 ALA A N 1
ATOM 679 C CA . A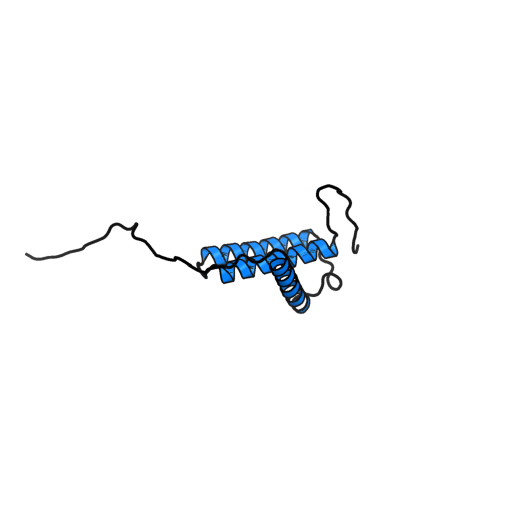LA A 1 92 ? 2.354 1.451 1.183 1.00 98.12 92 ALA A CA 1
ATOM 680 C C . ALA A 1 92 ? 2.885 0.506 0.091 1.00 98.12 92 ALA A C 1
ATOM 682 O O . ALA A 1 92 ? 3.792 0.878 -0.660 1.00 98.12 92 ALA A O 1
ATOM 683 N N . VAL A 1 93 ? 2.293 -0.681 -0.072 1.00 98.00 93 VAL A N 1
ATOM 684 C CA . VAL A 1 93 ? 2.676 -1.622 -1.140 1.00 98.00 93 VAL A CA 1
ATOM 685 C C . VAL A 1 93 ? 2.318 -1.067 -2.524 1.00 98.00 93 VAL A C 1
ATOM 687 O O . VAL A 1 93 ? 3.114 -1.171 -3.460 1.00 98.00 93 VAL A O 1
ATOM 690 N N . ALA A 1 94 ? 1.157 -0.421 -2.671 1.00 97.75 94 ALA A N 1
ATOM 691 C CA . ALA A 1 94 ? 0.761 0.197 -3.937 1.00 97.75 94 ALA A CA 1
ATOM 692 C C . ALA A 1 94 ? 1.718 1.334 -4.330 1.00 97.75 94 ALA A C 1
ATOM 694 O O . ALA A 1 94 ? 2.135 1.423 -5.488 1.00 97.75 94 ALA A O 1
ATOM 695 N N . ALA A 1 95 ? 2.107 2.170 -3.362 1.00 96.44 95 ALA A N 1
ATOM 696 C CA . ALA A 1 95 ? 3.093 3.225 -3.562 1.00 96.44 95 ALA A CA 1
ATOM 697 C C . ALA A 1 95 ? 4.452 2.654 -3.994 1.00 96.44 95 ALA A C 1
ATOM 699 O O . ALA A 1 95 ? 5.058 3.180 -4.925 1.00 96.44 95 ALA A O 1
ATOM 700 N N . ALA A 1 96 ? 4.890 1.542 -3.394 1.00 95.88 96 ALA A N 1
ATOM 701 C CA . ALA A 1 96 ? 6.113 0.841 -3.785 1.00 95.88 96 ALA A CA 1
ATOM 702 C C . ALA A 1 96 ? 6.089 0.391 -5.252 1.00 95.88 96 ALA A C 1
ATOM 704 O O . ALA A 1 96 ? 7.026 0.657 -6.002 1.00 95.88 96 ALA A O 1
ATOM 705 N N . CYS A 1 97 ? 4.992 -0.249 -5.667 1.00 96.31 97 CYS A N 1
ATOM 706 C CA . CYS A 1 97 ? 4.813 -0.713 -7.038 1.00 96.31 97 CYS A CA 1
ATOM 707 C C . CYS A 1 97 ? 4.880 0.453 -8.032 1.00 96.31 97 CYS A C 1
ATOM 709 O O . CYS A 1 97 ? 5.564 0.366 -9.050 1.00 96.31 97 CYS A O 1
ATOM 711 N N . LEU A 1 98 ? 4.182 1.552 -7.734 1.00 95.19 98 LEU A N 1
ATOM 712 C CA . LEU A 1 98 ? 4.162 2.748 -8.579 1.00 95.19 98 LEU A CA 1
ATOM 713 C C . LEU A 1 98 ? 5.505 3.487 -8.592 1.00 95.19 98 LEU A C 1
ATOM 715 O O . LEU A 1 98 ? 5.865 4.070 -9.611 1.00 95.19 98 LEU A O 1
ATOM 719 N N . GLN A 1 99 ? 6.248 3.474 -7.485 1.00 93.69 99 GLN A N 1
ATOM 720 C CA . GLN A 1 99 ? 7.598 4.030 -7.424 1.00 93.69 99 GLN A CA 1
ATOM 721 C C . GLN A 1 99 ? 8.543 3.248 -8.340 1.00 93.69 99 GLN A C 1
ATOM 723 O O . GLN A 1 99 ? 9.260 3.863 -9.125 1.00 93.69 99 GLN A O 1
ATOM 728 N N . GLN A 1 100 ? 8.532 1.915 -8.249 1.00 94.19 100 GLN A N 1
ATOM 729 C CA . GLN A 1 100 ? 9.466 1.072 -8.992 1.00 94.19 100 GLN A CA 1
ATOM 730 C C . GLN A 1 100 ? 9.157 1.062 -10.495 1.00 94.19 100 GLN A C 1
ATOM 732 O O . GLN A 1 100 ? 10.056 1.218 -11.309 1.00 94.19 100 GLN A O 1
ATOM 737 N N . HIS A 1 101 ? 7.879 0.929 -10.860 1.00 93.06 101 HIS A N 1
ATOM 738 C CA . HIS A 1 101 ? 7.451 0.732 -12.254 1.00 93.06 101 HIS A CA 1
ATOM 739 C C . HIS A 1 101 ? 6.957 2.010 -12.941 1.00 93.06 101 HIS A C 1
ATOM 741 O O . HIS A 1 101 ? 6.642 2.001 -14.131 1.00 93.06 101 HIS A O 1
ATOM 747 N N . GLY A 1 102 ? 6.885 3.114 -12.200 1.00 90.81 102 GLY A N 1
ATOM 748 C CA . GLY A 1 102 ? 6.406 4.400 -12.684 1.00 90.81 102 GLY A CA 1
ATOM 749 C C . GLY A 1 102 ? 4.906 4.629 -12.476 1.00 90.81 102 GLY A C 1
ATOM 750 O O . GLY A 1 102 ? 4.081 3.719 -12.378 1.00 90.81 102 GLY A O 1
ATOM 751 N N . VAL A 1 103 ? 4.540 5.911 -12.435 1.00 90.12 103 VAL A N 1
ATOM 752 C CA . VAL A 1 103 ? 3.156 6.366 -12.264 1.00 90.12 103 VAL A CA 1
ATOM 753 C C . VAL A 1 103 ? 2.528 6.638 -13.628 1.00 90.12 103 VAL A C 1
ATOM 755 O O . VAL A 1 103 ? 3.015 7.479 -14.383 1.00 90.12 103 VAL A O 1
ATOM 758 N N . VAL A 1 104 ? 1.395 5.993 -13.914 1.00 85.38 104 VAL A N 1
ATOM 759 C CA . VAL A 1 104 ? 0.580 6.288 -15.102 1.00 85.38 104 VAL A CA 1
ATOM 760 C C . VAL A 1 104 ? -0.462 7.346 -14.763 1.00 85.38 104 VAL A C 1
ATOM 762 O O . VAL A 1 104 ? -1.338 7.129 -13.924 1.00 85.38 104 VAL A O 1
ATOM 765 N N . GLN A 1 105 ? -0.413 8.493 -15.442 1.00 82.00 105 GLN A N 1
ATOM 766 C CA . GLN A 1 105 ? -1.419 9.536 -15.262 1.00 82.00 105 GLN A CA 1
ATOM 767 C C . GLN A 1 105 ? -2.670 9.232 -16.093 1.00 82.00 105 GLN A C 1
ATOM 769 O O . GLN A 1 105 ? -2.597 8.847 -17.257 1.00 82.00 105 GLN A O 1
ATOM 774 N N . ARG A 1 106 ? -3.859 9.460 -15.521 1.00 78.12 106 ARG A N 1
ATOM 775 C CA . ARG A 1 106 ? -5.145 9.134 -16.171 1.00 78.12 106 ARG A CA 1
ATOM 776 C C . ARG A 1 106 ? -5.317 9.774 -17.559 1.00 78.12 106 ARG A C 1
ATOM 778 O O . ARG A 1 106 ? -5.981 9.187 -18.408 1.00 78.12 106 ARG A O 1
ATOM 785 N N . TYR A 1 107 ? -4.718 10.943 -17.786 1.00 74.75 107 TYR A N 1
ATOM 786 C CA . TYR A 1 107 ? -4.823 11.698 -19.040 1.00 74.75 107 TYR A CA 1
ATOM 787 C C . TYR A 1 107 ? -3.589 11.581 -19.947 1.00 74.75 107 TYR A C 1
ATOM 789 O O . TYR A 1 107 ? -3.630 12.049 -21.080 1.00 74.75 107 TYR A O 1
ATOM 797 N N . VAL A 1 108 ? -2.517 10.934 -19.479 1.00 63.75 108 VAL A N 1
ATOM 798 C CA . VAL A 1 108 ? -1.269 10.724 -20.224 1.00 63.75 108 VAL A CA 1
ATOM 799 C C . VAL A 1 108 ? -0.805 9.298 -19.932 1.00 63.75 108 VAL A C 1
ATOM 801 O O . VAL A 1 108 ? -0.220 9.025 -18.886 1.00 63.75 108 VAL A O 1
ATOM 804 N N . ARG A 1 109 ? -1.107 8.358 -20.836 1.00 61.19 109 ARG A N 1
ATOM 805 C CA . ARG A 1 109 ? -0.721 6.940 -20.701 1.00 61.19 109 ARG A CA 1
ATOM 806 C C . ARG A 1 109 ? 0.744 6.693 -21.090 1.00 61.19 109 ARG A C 1
ATOM 808 O O . ARG A 1 109 ? 1.038 5.746 -21.810 1.00 61.19 109 ARG A O 1
ATOM 815 N N . GLU A 1 110 ? 1.653 7.544 -20.638 1.00 65.19 110 GLU A N 1
ATOM 816 C CA . GLU A 1 110 ? 3.090 7.340 -20.822 1.00 65.19 110 GLU A CA 1
ATOM 817 C C . GLU A 1 110 ? 3.698 6.918 -19.482 1.00 65.19 110 GLU A C 1
ATOM 819 O O . GLU A 1 110 ? 3.600 7.641 -18.491 1.00 65.19 110 GLU A O 1
ATOM 824 N N . VAL A 1 111 ? 4.291 5.723 -19.441 1.00 59.50 111 VAL A N 1
ATOM 825 C CA . VAL A 1 111 ? 5.033 5.220 -18.278 1.00 59.50 111 VAL A CA 1
ATOM 826 C C . VAL A 1 111 ? 6.468 5.731 -18.384 1.00 59.50 111 VAL A C 1
ATOM 828 O O . VAL A 1 111 ? 7.156 5.465 -19.373 1.00 59.50 111 VAL A O 1
ATOM 831 N N . ARG A 1 112 ? 6.951 6.439 -17.360 1.00 58.31 112 ARG A N 1
ATOM 832 C CA . ARG A 1 112 ? 8.398 6.610 -17.173 1.00 58.31 112 ARG A CA 1
ATOM 833 C C . ARG A 1 112 ? 8.920 5.323 -16.544 1.00 58.31 112 ARG A C 1
ATOM 835 O O . ARG A 1 112 ? 8.557 5.029 -15.412 1.00 58.31 112 ARG A O 1
ATOM 842 N N . HIS A 1 113 ? 9.693 4.554 -17.303 1.00 55.16 113 HIS A N 1
ATOM 843 C CA . HIS A 1 113 ? 10.221 3.266 -16.860 1.00 55.16 113 HIS A CA 1
ATOM 844 C C . HIS A 1 113 ? 11.289 3.474 -15.775 1.00 55.16 113 HIS A C 1
ATOM 846 O O . HIS A 1 113 ? 12.140 4.357 -15.911 1.00 55.16 113 HIS A O 1
ATOM 852 N N . GLY A 1 114 ? 11.230 2.660 -14.722 1.00 55.50 114 GLY A N 1
ATOM 853 C CA . GLY A 1 114 ? 12.272 2.476 -13.716 1.00 55.50 114 GLY A CA 1
ATOM 854 C C . GLY A 1 114 ? 12.625 0.987 -13.625 1.00 55.50 114 GLY A C 1
ATOM 855 O O . GLY A 1 114 ? 11.717 0.166 -13.595 1.00 55.50 114 GLY A O 1
ATOM 856 N N . CYS A 1 115 ? 13.934 0.703 -13.649 1.00 52.22 115 CYS A N 1
ATOM 857 C CA . CYS A 1 115 ? 14.649 -0.585 -13.567 1.00 52.22 115 CYS A CA 1
ATOM 858 C C . CYS A 1 115 ? 14.089 -1.797 -14.352 1.00 52.22 115 CYS A C 1
ATOM 860 O O . CYS A 1 115 ? 13.087 -2.394 -13.962 1.00 52.22 115 CYS A O 1
ATOM 862 N N . ASP A 1 116 ? 14.838 -2.190 -15.396 1.00 43.66 116 ASP A N 1
ATOM 863 C CA . ASP A 1 116 ? 14.752 -3.473 -16.123 1.00 43.66 116 ASP A CA 1
ATOM 864 C C . ASP A 1 116 ? 15.443 -4.625 -15.367 1.00 43.66 116 ASP A C 1
ATOM 866 O O . ASP A 1 116 ? 16.533 -4.386 -14.789 1.00 43.66 116 ASP A O 1
#

Foldseek 3Di:
DDDDDDDDDDPPDDDPPPPPPPPPDDDPVNLVVLLVVLLVVVCVVPNACVGDVDDPVRLVVVLVVLVVQLVVCVVVPVDPVSSVVSVSNSSNSVVRSCVQQHDQDPVHRDGPGHDD

pLDDT: mean 80.28, std 22.3, range [31.02, 98.56]